Protein AF-A0A1M7APP1-F1 (afdb_monomer)

Radius of gyration: 21.7 Å; Cα contacts (8 Å, |Δi|>4): 180; chains: 1; bounding box: 58×44×60 Å

Secondary structure (DSSP, 8-state):
--HHHHHHHHHHHHHHHH----------HHHHHHHHTHHHH--HHHHHHHHEEEETTEEEETTS-BHHHHHTTGGG---HHHHHHHHHHHHHHHHTTTGGG-TT-TTTTT-S-HHHHHHHHEEEETTEEEETTT--BHHHHSTTGGG--HHHHHHHHHHHHHTTSPP-

Mean predicted aligned error: 8.49 Å

Organism: NCBI:txid1054996

Foldseek 3Di:
DCPVVVVVVVVVVVVVVVPPPPPPPQDQLQVVCVVPPCVPQNGLLVSLVVFWADPPQFIAGPVRHGQLVVQCPPPPHDDNSSSLQNRLVSSLSRLLVCLCCDPVVLNVVPDDDLLCCLVPQWDQDPNFIAGPPPRHGQLVVQPCRSPDHNVNSVSSRVSSVCSHDRRD

Solvent-accessible surface area (backbone atoms only — not comparable to full-atom values): 9793 Å² total; per-residue (Å²): 140,70,66,68,62,56,52,52,53,52,53,54,54,54,56,64,67,69,63,67,70,79,72,75,75,78,67,57,38,66,59,54,39,55,75,76,40,23,94,83,55,51,56,68,61,64,37,34,68,74,48,39,47,70,60,95,81,44,43,20,38,82,82,78,41,50,42,60,70,49,40,55,57,54,95,81,35,52,58,68,71,56,36,52,26,41,46,34,46,44,36,50,43,52,74,46,69,42,65,60,73,32,100,77,34,66,47,51,75,83,39,72,56,67,64,59,46,30,64,75,44,35,40,78,54,97,92,36,57,23,30,60,87,75,67,42,54,44,80,77,54,34,50,56,46,86,72,28,47,68,70,52,25,52,46,50,49,52,53,42,48,56,67,76,44,74,69,112

Sequence (168 aa):
MPSLLIHAARVLLLVLLCSQGSEAQDLDPHQVFEAECLSCHGHAGAFARAKLHLDSDTPMTSGDRPVAAFLRYHRGGQPEPAIQSLVAMFRQQLLSGGLYSGLDQRCLFCHDRAYDFARQRLVLRDGKLVGRYSGHDIAAFLPGHARLTPSEAARMYATFESFLLPPR

pLDDT: mean 87.06, std 14.9, range [46.62, 98.56]

Structure (mmCIF, N/CA/C/O backbone):
data_AF-A0A1M7APP1-F1
#
_entry.id   AF-A0A1M7APP1-F1
#
loop_
_atom_site.group_PDB
_atom_site.id
_atom_site.type_symbol
_atom_site.label_atom_id
_atom_site.label_alt_id
_atom_site.label_comp_id
_atom_site.label_asym_id
_atom_site.label_entity_id
_atom_site.label_seq_id
_atom_site.pdbx_PDB_ins_code
_atom_site.Cartn_x
_atom_site.Cartn_y
_atom_site.Cartn_z
_atom_site.occupancy
_atom_site.B_iso_or_equiv
_atom_site.auth_seq_id
_atom_site.auth_comp_id
_atom_site.auth_asym_id
_atom_site.auth_atom_id
_atom_site.pdbx_PDB_model_num
ATOM 1 N N . MET A 1 1 ? -43.437 -30.401 -40.245 1.00 51.69 1 MET A N 1
ATOM 2 C CA . MET A 1 1 ? -42.335 -29.416 -40.178 1.00 51.69 1 MET A CA 1
ATOM 3 C C . MET A 1 1 ? -41.968 -29.060 -38.717 1.00 51.69 1 MET A C 1
ATOM 5 O O . MET A 1 1 ? -42.123 -27.906 -38.348 1.00 51.69 1 MET A O 1
ATOM 9 N N . PRO A 1 2 ? -41.477 -29.990 -37.861 1.00 53.91 2 PRO A N 1
ATOM 10 C CA . PRO A 1 2 ? -41.059 -29.667 -36.483 1.00 53.91 2 PRO A CA 1
ATOM 11 C C . PRO A 1 2 ? -39.532 -29.515 -36.313 1.00 53.91 2 PRO A C 1
ATOM 13 O O . PRO A 1 2 ? -39.062 -29.072 -35.271 1.00 53.91 2 PRO A O 1
ATOM 16 N N . SER A 1 3 ? -38.744 -29.870 -37.335 1.00 55.94 3 SER A N 1
ATOM 17 C CA . SER A 1 3 ? -37.287 -30.023 -37.210 1.00 55.94 3 SER A CA 1
ATOM 18 C C . SER A 1 3 ? -36.536 -28.686 -37.126 1.00 55.94 3 SER A C 1
ATOM 20 O O . SER A 1 3 ? -35.551 -28.579 -36.406 1.00 55.94 3 SER A O 1
ATOM 22 N N . LEU A 1 4 ? -37.018 -27.633 -37.792 1.00 53.09 4 LEU A N 1
ATOM 23 C CA . LEU A 1 4 ? -36.350 -26.321 -37.820 1.00 53.09 4 LEU A CA 1
ATOM 24 C C . LEU A 1 4 ? -36.404 -25.580 -36.471 1.00 53.09 4 LEU A C 1
ATOM 26 O O . LEU A 1 4 ? -35.430 -24.936 -36.090 1.00 53.09 4 LEU A O 1
ATOM 30 N N . LEU A 1 5 ? -37.491 -25.735 -35.710 1.00 53.16 5 LEU A N 1
ATOM 31 C CA . LEU A 1 5 ? -37.657 -25.099 -34.395 1.00 53.16 5 LEU A CA 1
ATOM 32 C C . LEU A 1 5 ? -36.721 -25.703 -33.334 1.00 53.16 5 LEU A C 1
ATOM 34 O O . LEU A 1 5 ? -36.194 -24.985 -32.488 1.00 53.16 5 LEU A O 1
ATOM 38 N N . ILE A 1 6 ? -36.446 -27.008 -33.419 1.00 55.25 6 ILE A N 1
ATOM 39 C CA . ILE A 1 6 ? -35.555 -27.720 -32.487 1.00 55.25 6 ILE A CA 1
ATOM 40 C C . ILE A 1 6 ? -34.084 -27.341 -32.732 1.00 55.25 6 ILE A C 1
ATOM 42 O O . ILE A 1 6 ? -33.311 -27.215 -31.782 1.00 55.25 6 ILE A O 1
ATOM 46 N N . HIS A 1 7 ? -33.695 -27.109 -33.991 1.00 52.94 7 HIS A N 1
ATOM 47 C CA . HIS A 1 7 ? -32.342 -26.656 -34.331 1.00 52.94 7 HIS A CA 1
ATOM 48 C C . HIS A 1 7 ? -32.112 -25.200 -33.908 1.00 52.94 7 HIS A C 1
ATOM 50 O O . HIS A 1 7 ? -31.070 -24.902 -33.329 1.00 52.94 7 HIS A O 1
ATOM 56 N N . ALA A 1 8 ? -33.100 -24.318 -34.096 1.00 59.25 8 ALA A N 1
ATOM 57 C CA . ALA A 1 8 ? -33.023 -22.934 -33.626 1.00 59.25 8 ALA A CA 1
ATOM 58 C C . ALA A 1 8 ? -32.900 -22.847 -32.091 1.00 59.25 8 ALA A C 1
ATOM 60 O O . ALA A 1 8 ? -32.057 -22.112 -31.582 1.00 59.25 8 ALA A O 1
ATOM 61 N N . ALA A 1 9 ? -33.667 -23.658 -31.353 1.00 58.25 9 ALA A N 1
ATOM 62 C CA . ALA A 1 9 ? -33.593 -23.719 -29.892 1.00 58.25 9 ALA A CA 1
ATOM 63 C C . ALA A 1 9 ? -32.241 -24.256 -29.378 1.00 58.25 9 ALA A C 1
ATOM 65 O O . ALA A 1 9 ? -31.720 -23.763 -28.379 1.00 58.25 9 ALA A O 1
ATOM 66 N N . ARG A 1 10 ? -31.636 -25.231 -30.075 1.00 57.66 10 ARG A N 1
ATOM 67 C CA . ARG A 1 10 ? -30.307 -25.772 -29.732 1.00 57.66 10 ARG A CA 1
ATOM 68 C C . ARG A 1 10 ? -29.170 -24.786 -29.995 1.00 57.66 10 ARG A C 1
ATOM 70 O O . ARG A 1 10 ? -28.252 -24.710 -29.185 1.00 57.66 10 ARG A O 1
ATOM 77 N N . VAL A 1 11 ? -29.237 -24.023 -31.087 1.00 59.19 11 VAL A N 1
ATOM 78 C CA . VAL A 1 11 ? -28.247 -22.974 -31.387 1.00 59.19 11 VAL A CA 1
ATOM 79 C C . VAL A 1 11 ? -28.342 -21.838 -30.366 1.00 59.19 11 VAL A C 1
ATOM 81 O O . VAL A 1 11 ? -27.317 -21.391 -29.860 1.00 59.19 11 VAL A O 1
ATOM 84 N N . LEU A 1 12 ? -29.557 -21.430 -29.987 1.00 56.22 12 LEU A N 1
ATOM 85 C CA . LEU A 1 12 ? -29.765 -20.385 -28.981 1.00 56.22 12 LEU A CA 1
ATOM 86 C C . LEU A 1 12 ? -29.248 -20.804 -27.590 1.00 56.22 12 LEU A C 1
ATOM 88 O O . LEU A 1 12 ? -28.630 -19.998 -26.898 1.00 56.22 12 LEU A O 1
ATOM 92 N N . 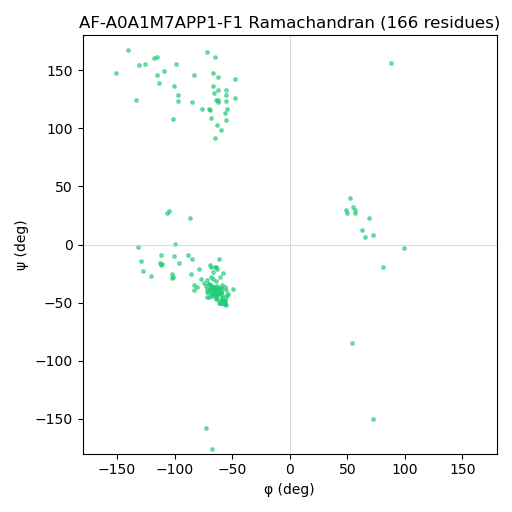LEU A 1 13 ? -29.429 -22.075 -27.210 1.00 55.09 13 LEU A N 1
ATOM 93 C CA . LEU A 1 13 ? -28.907 -22.623 -25.953 1.00 55.09 13 LEU A CA 1
ATOM 94 C C . LEU A 1 13 ? -27.368 -22.699 -25.937 1.00 55.09 13 LEU A C 1
ATOM 96 O O . LEU A 1 13 ? -26.765 -22.430 -24.902 1.00 55.09 13 LEU A O 1
ATOM 100 N N . LEU A 1 14 ? -26.723 -23.009 -27.070 1.00 56.47 14 LEU A N 1
ATOM 101 C CA . LEU A 1 14 ? -25.256 -23.015 -27.172 1.00 56.47 14 LEU A CA 1
ATOM 102 C C . LEU A 1 14 ? -24.648 -21.607 -27.079 1.00 56.47 14 LEU A C 1
ATOM 104 O O . LEU A 1 14 ? -23.601 -21.444 -26.461 1.00 56.47 14 LEU A O 1
ATOM 108 N N . VAL A 1 15 ? -25.305 -20.589 -27.643 1.00 59.72 15 VAL A N 1
ATOM 109 C CA . VAL A 1 15 ? -24.825 -19.196 -27.566 1.00 59.72 15 VAL A CA 1
ATOM 110 C C . VAL A 1 15 ? -24.921 -18.649 -26.135 1.00 59.72 15 VAL A C 1
ATOM 112 O O . VAL A 1 15 ? -24.005 -17.965 -25.689 1.00 59.72 15 VAL A O 1
ATOM 115 N N . LEU A 1 16 ? -25.965 -19.015 -25.381 1.00 57.25 16 LEU A N 1
ATOM 116 C CA . LEU A 1 16 ? -26.141 -18.616 -23.975 1.00 57.25 16 LEU A CA 1
ATOM 117 C C . LEU A 1 16 ? -25.112 -19.250 -23.018 1.00 57.25 16 LEU A C 1
ATOM 119 O O . LEU A 1 16 ? -24.773 -18.647 -22.001 1.00 57.25 16 LEU A O 1
ATOM 123 N N . LEU A 1 17 ? -24.582 -20.434 -23.343 1.00 56.62 17 LEU A N 1
ATOM 124 C CA . LEU A 1 17 ? -23.558 -21.122 -22.542 1.00 56.62 17 LEU A CA 1
ATOM 125 C C . LEU A 1 17 ? -22.139 -20.563 -22.758 1.00 56.62 17 LEU A C 1
ATOM 127 O O . LEU A 1 17 ? -21.282 -20.728 -21.892 1.00 56.62 17 LEU A O 1
ATOM 131 N N . CYS A 1 18 ? -21.881 -19.882 -23.880 1.00 53.38 18 CYS A N 1
ATOM 132 C CA . CYS A 1 18 ? -20.579 -19.269 -24.175 1.00 53.38 18 CYS A CA 1
ATOM 133 C C . CYS A 1 18 ? -20.431 -17.836 -23.639 1.00 53.38 18 CYS A C 1
ATOM 135 O O . CYS A 1 18 ? -19.329 -17.297 -23.645 1.00 53.38 18 CYS A O 1
ATOM 137 N N . SER A 1 19 ? -21.509 -17.226 -23.144 1.00 48.50 19 SER A N 1
ATOM 138 C CA . SER A 1 19 ? -21.511 -15.896 -22.516 1.00 48.50 19 SER A CA 1
ATOM 139 C C . SER A 1 19 ? -21.192 -15.916 -21.015 1.00 48.50 19 SER A C 1
ATOM 141 O O . SER A 1 19 ? -21.539 -14.978 -20.299 1.00 48.50 19 SER A O 1
ATOM 143 N N . GLN A 1 20 ? -20.512 -16.959 -20.528 1.00 52.59 20 GLN A N 1
ATOM 144 C CA . GLN A 1 20 ? -19.875 -16.937 -19.212 1.00 52.59 20 GLN A CA 1
ATOM 145 C C . GLN A 1 20 ? -18.774 -15.876 -19.276 1.00 52.59 20 GLN A C 1
ATOM 147 O O . GLN A 1 20 ? -17.669 -16.139 -19.750 1.00 52.59 20 GLN A O 1
ATOM 152 N N . GLY A 1 21 ? -19.129 -14.646 -18.896 1.00 49.81 21 GLY A N 1
ATOM 153 C CA . GLY A 1 21 ? -18.198 -13.539 -18.786 1.00 49.81 21 GLY A CA 1
ATOM 154 C C . GLY A 1 21 ? -16.975 -14.021 -18.026 1.00 49.81 21 GLY A C 1
ATOM 155 O O . GLY A 1 21 ? -17.096 -14.606 -16.951 1.00 49.81 21 GLY A O 1
ATOM 156 N N . SER A 1 22 ? -15.806 -13.827 -18.624 1.00 47.12 22 SER A N 1
ATOM 157 C CA . SER A 1 22 ? -14.556 -13.961 -17.902 1.00 47.12 22 SER A CA 1
ATOM 158 C C . SER A 1 22 ? -14.626 -12.938 -16.773 1.00 47.12 22 SER A C 1
ATOM 160 O O . SER A 1 22 ? -14.410 -11.751 -17.017 1.00 47.12 22 SER A O 1
ATOM 162 N N . GLU A 1 23 ? -14.985 -13.357 -15.557 1.00 46.62 23 GLU A N 1
ATOM 163 C CA . GLU A 1 23 ? -14.624 -12.570 -14.388 1.00 46.62 23 GLU A CA 1
ATOM 164 C C . GLU A 1 23 ? -13.111 -12.436 -14.475 1.00 46.62 23 GLU A C 1
ATOM 166 O O . GLU A 1 23 ? -12.382 -13.432 -14.460 1.00 46.62 23 GLU A O 1
ATOM 171 N N . ALA A 1 24 ? -12.641 -11.211 -14.705 1.00 52.66 24 ALA A N 1
ATOM 172 C CA . ALA A 1 24 ? -11.242 -10.902 -14.526 1.00 52.66 24 ALA A CA 1
ATOM 173 C C . ALA A 1 24 ? -10.929 -11.321 -13.090 1.00 52.66 24 ALA A C 1
ATOM 175 O O . ALA A 1 24 ? -11.429 -10.703 -12.152 1.00 52.66 24 ALA A O 1
ATOM 176 N N . GLN A 1 25 ? -10.202 -12.429 -12.924 1.00 56.44 25 GLN A N 1
ATOM 177 C CA . GLN A 1 25 ? -9.702 -12.808 -11.615 1.00 56.44 25 GLN A CA 1
ATOM 178 C C . GLN A 1 25 ? -8.927 -11.608 -11.099 1.00 56.44 25 GLN A C 1
ATOM 180 O O . GLN A 1 25 ? -7.961 -11.169 -11.724 1.00 56.44 25 GLN A O 1
ATOM 185 N N . ASP A 1 26 ? -9.419 -11.053 -10.002 1.00 72.44 26 ASP A N 1
ATOM 186 C CA . ASP A 1 26 ? -8.810 -9.916 -9.352 1.00 72.44 26 ASP A CA 1
ATOM 187 C C . ASP A 1 26 ? -7.422 -10.342 -8.858 1.00 72.44 26 ASP A C 1
ATOM 189 O O . ASP A 1 26 ? -7.282 -11.135 -7.922 1.00 72.44 26 ASP A O 1
ATOM 193 N N . LEU A 1 27 ? -6.391 -9.930 -9.597 1.00 85.75 27 LEU A N 1
ATOM 194 C CA . LEU A 1 27 ? -5.012 -10.320 -9.338 1.00 85.75 27 LEU A CA 1
ATOM 195 C C . LEU A 1 27 ? -4.549 -9.645 -8.052 1.00 85.75 27 LEU A C 1
ATOM 197 O O . LEU A 1 27 ? -4.423 -8.421 -8.021 1.00 85.75 27 LEU A O 1
ATOM 201 N N . ASP A 1 28 ? -4.222 -10.434 -7.025 1.00 89.69 28 ASP A N 1
ATOM 202 C CA . ASP A 1 28 ? -3.610 -9.911 -5.805 1.00 89.69 28 ASP A CA 1
ATOM 203 C C . ASP A 1 28 ? -2.181 -9.420 -6.118 1.00 89.69 28 ASP A C 1
ATOM 205 O O . ASP A 1 28 ? -1.276 -10.236 -6.343 1.00 89.69 28 ASP A O 1
ATOM 209 N N . PRO A 1 29 ? -1.928 -8.098 -6.120 1.00 92.50 29 PRO A N 1
ATOM 210 C CA . PRO A 1 29 ? -0.633 -7.560 -6.515 1.00 92.50 29 PRO A CA 1
ATOM 211 C C . PRO A 1 29 ? 0.487 -7.929 -5.540 1.00 92.50 29 PRO A C 1
ATOM 213 O O . PRO A 1 29 ? 1.649 -7.951 -5.946 1.00 92.50 29 PRO A O 1
ATOM 216 N N . HIS A 1 30 ? 0.172 -8.242 -4.276 1.00 92.69 30 HIS A N 1
ATOM 217 C CA . HIS A 1 30 ? 1.185 -8.700 -3.328 1.00 92.69 30 HIS A CA 1
ATOM 218 C C . HIS A 1 30 ? 1.636 -10.111 -3.683 1.00 92.69 30 HIS A C 1
ATOM 220 O O . HIS A 1 30 ? 2.835 -10.363 -3.682 1.00 92.69 30 HIS A O 1
ATOM 226 N N . GLN A 1 31 ? 0.712 -10.997 -4.068 1.00 92.19 31 GLN A N 1
ATOM 227 C CA . GLN A 1 31 ? 1.071 -12.343 -4.524 1.00 92.19 31 GLN A CA 1
ATOM 228 C C . GLN A 1 31 ? 1.880 -12.297 -5.820 1.00 92.19 31 GLN A C 1
ATOM 230 O O . GLN A 1 31 ? 2.906 -12.966 -5.917 1.00 92.19 31 GLN A O 1
ATOM 235 N N . VAL A 1 32 ? 1.475 -11.459 -6.782 1.00 94.31 32 VAL A N 1
ATOM 236 C CA . VAL A 1 32 ? 2.239 -11.247 -8.024 1.00 94.31 32 VAL A CA 1
ATOM 237 C C . VAL A 1 32 ? 3.655 -10.762 -7.706 1.00 94.31 32 VAL A C 1
ATOM 239 O O . VAL A 1 32 ? 4.633 -11.302 -8.215 1.00 94.31 32 VAL A O 1
ATOM 242 N N . PHE A 1 33 ? 3.793 -9.763 -6.833 1.00 95.75 33 PHE A N 1
ATOM 243 C CA . PHE A 1 33 ? 5.103 -9.241 -6.461 1.00 95.75 33 PHE A CA 1
ATOM 244 C C . PHE A 1 33 ? 5.948 -10.271 -5.692 1.00 95.75 33 PHE A C 1
ATOM 246 O O . PHE A 1 33 ? 7.152 -10.374 -5.925 1.00 95.75 33 PHE A O 1
ATOM 253 N N . GLU A 1 34 ? 5.349 -11.035 -4.777 1.00 94.81 34 GLU A N 1
ATOM 254 C CA . GLU A 1 34 ? 6.054 -12.074 -4.021 1.00 94.81 34 GLU A CA 1
ATOM 255 C C . GLU A 1 34 ? 6.547 -13.214 -4.921 1.00 94.81 34 GLU A C 1
ATOM 257 O O . GLU A 1 34 ? 7.668 -13.683 -4.731 1.00 94.81 34 GLU A O 1
ATOM 262 N N . ALA A 1 35 ? 5.769 -13.605 -5.932 1.00 95.06 35 ALA A N 1
ATOM 263 C CA . ALA A 1 35 ? 6.161 -14.636 -6.887 1.00 95.06 35 ALA A CA 1
ATOM 264 C C . ALA A 1 35 ? 7.266 -14.162 -7.849 1.00 95.06 35 ALA A C 1
ATOM 266 O O . ALA A 1 35 ? 8.248 -14.870 -8.063 1.00 95.06 35 ALA A O 1
ATOM 267 N N . GLU A 1 36 ? 7.129 -12.953 -8.399 1.00 95.44 36 GLU A N 1
ATOM 268 C CA . GLU A 1 36 ? 7.932 -12.519 -9.552 1.00 95.44 36 GLU A CA 1
ATOM 269 C C . GLU A 1 36 ? 9.090 -11.573 -9.193 1.00 95.44 36 GLU A C 1
ATOM 271 O O . GLU A 1 36 ? 10.082 -11.489 -9.918 1.00 95.44 36 GLU A O 1
ATOM 276 N N . CYS A 1 37 ? 8.988 -10.833 -8.083 1.00 96.62 37 CYS A N 1
ATOM 277 C CA . CYS A 1 37 ? 9.877 -9.701 -7.789 1.00 96.62 37 CYS A CA 1
ATOM 278 C C . CYS A 1 37 ? 10.678 -9.862 -6.486 1.00 96.62 37 CYS A C 1
ATOM 280 O O . CYS A 1 37 ? 11.765 -9.288 -6.355 1.00 96.62 37 CYS A O 1
ATOM 282 N N . LEU A 1 38 ? 10.164 -10.617 -5.510 1.00 96.12 38 LEU A N 1
ATOM 283 C CA . LEU A 1 38 ? 10.686 -10.616 -4.137 1.00 96.12 38 LEU A CA 1
ATOM 284 C C . LEU A 1 38 ? 12.132 -11.101 -4.015 1.00 96.12 38 LEU A C 1
ATOM 286 O O . LEU A 1 38 ? 12.901 -10.521 -3.248 1.00 96.12 38 LEU A O 1
ATOM 290 N N . SER A 1 39 ? 12.532 -12.106 -4.793 1.00 96.69 39 SER A N 1
ATOM 291 C CA . SER A 1 39 ? 13.887 -12.673 -4.727 1.00 96.69 39 SER A CA 1
ATOM 292 C C . SER A 1 39 ? 14.990 -11.656 -5.051 1.00 96.69 39 SER A C 1
ATOM 294 O O . SER A 1 39 ? 16.100 -11.773 -4.535 1.00 96.69 39 SER A O 1
ATOM 296 N N . CYS A 1 40 ? 14.690 -10.637 -5.863 1.00 97.06 40 CYS A N 1
ATOM 297 C CA . CYS A 1 40 ? 15.635 -9.578 -6.219 1.00 97.06 40 CYS A CA 1
ATOM 298 C C . CYS A 1 40 ? 15.398 -8.267 -5.456 1.00 97.06 40 CYS A C 1
ATOM 300 O O . CYS A 1 40 ? 16.344 -7.505 -5.253 1.00 97.06 40 CYS A O 1
ATOM 302 N N . HIS A 1 41 ? 14.157 -7.975 -5.055 1.00 95.88 41 HIS A N 1
ATOM 303 C CA . HIS A 1 41 ? 13.771 -6.657 -4.537 1.00 95.88 41 HIS A CA 1
ATOM 304 C C . HIS A 1 41 ? 13.410 -6.626 -3.045 1.00 95.88 41 HIS A C 1
ATOM 306 O O . HIS A 1 41 ? 13.259 -5.537 -2.488 1.00 95.88 41 HIS A O 1
ATOM 312 N N . GLY A 1 42 ? 13.285 -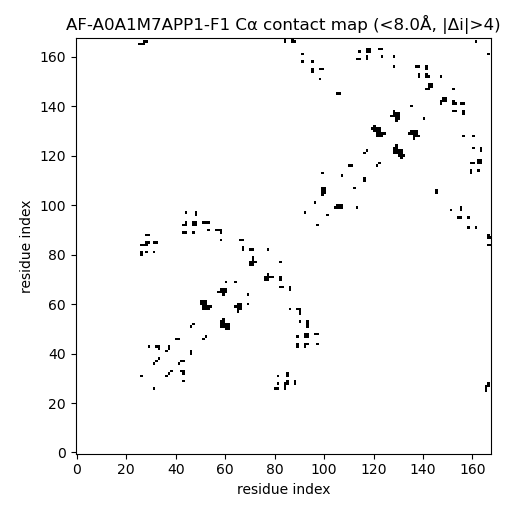7.777 -2.379 1.00 95.00 42 GLY A N 1
ATOM 313 C CA . GLY A 1 42 ? 12.730 -7.853 -1.026 1.00 95.00 42 GLY A CA 1
ATOM 314 C C . GLY A 1 42 ? 11.218 -7.627 -1.034 1.00 95.00 42 GLY A C 1
ATOM 315 O O . GLY A 1 42 ? 10.561 -7.967 -2.006 1.00 95.00 42 GLY A O 1
ATOM 316 N N . HIS A 1 43 ? 10.634 -7.070 0.031 1.00 91.94 43 HIS A N 1
ATOM 317 C CA . HIS A 1 43 ? 9.183 -6.835 0.101 1.00 91.94 43 HIS A CA 1
ATOM 318 C C . HIS A 1 43 ? 8.740 -5.532 -0.584 1.00 91.94 43 HIS A C 1
ATOM 320 O O . HIS A 1 43 ? 9.410 -4.501 -0.482 1.00 91.94 43 HIS A O 1
ATOM 326 N N . ALA A 1 44 ? 7.545 -5.557 -1.187 1.00 92.56 44 ALA A N 1
ATOM 327 C CA . ALA A 1 44 ? 7.020 -4.487 -2.040 1.00 92.56 44 ALA A CA 1
ATOM 328 C C . ALA A 1 44 ? 6.990 -3.107 -1.365 1.00 92.56 44 ALA A C 1
ATOM 330 O O . ALA A 1 44 ? 7.426 -2.126 -1.958 1.00 92.56 44 ALA A O 1
ATOM 331 N N . GLY A 1 45 ? 6.527 -3.020 -0.113 1.00 91.00 45 GLY A N 1
ATOM 332 C CA . GLY A 1 45 ? 6.439 -1.741 0.599 1.00 91.00 45 GLY A CA 1
ATOM 333 C C . GLY A 1 45 ? 7.800 -1.111 0.900 1.00 91.00 45 GLY A C 1
ATOM 334 O O . GLY A 1 45 ? 7.977 0.095 0.728 1.00 91.00 45 GLY A O 1
ATOM 335 N N . ALA A 1 46 ? 8.782 -1.919 1.312 1.00 90.06 46 ALA A N 1
ATOM 336 C CA . ALA A 1 46 ? 10.145 -1.441 1.547 1.00 90.06 46 ALA A CA 1
ATOM 337 C C . ALA A 1 46 ? 10.818 -1.027 0.230 1.00 90.06 46 ALA A C 1
ATOM 339 O O . ALA A 1 46 ? 11.408 0.049 0.153 1.00 90.06 46 ALA A O 1
ATOM 340 N N . PHE A 1 47 ? 10.661 -1.845 -0.815 1.00 94.75 47 PHE A N 1
ATOM 341 C CA . PHE A 1 47 ? 11.137 -1.537 -2.159 1.00 94.75 47 PHE A CA 1
ATOM 342 C C . PHE A 1 47 ? 10.553 -0.220 -2.687 1.00 94.75 47 PHE A C 1
ATOM 344 O O . PHE A 1 47 ? 11.311 0.657 -3.098 1.00 94.75 47 PHE A O 1
ATOM 351 N N . ALA A 1 48 ? 9.227 -0.053 -2.627 1.00 94.81 48 ALA A N 1
ATOM 352 C CA . ALA A 1 48 ? 8.536 1.118 -3.153 1.00 94.81 48 ALA A CA 1
ATOM 353 C C . ALA A 1 48 ? 9.078 2.410 -2.537 1.00 94.81 48 ALA A C 1
ATOM 355 O O . ALA A 1 48 ? 9.485 3.309 -3.261 1.00 94.81 48 ALA A O 1
ATOM 356 N N . ARG A 1 49 ? 9.188 2.471 -1.206 1.00 91.25 49 ARG A N 1
ATOM 357 C CA . ARG A 1 49 ? 9.703 3.663 -0.512 1.00 91.25 49 ARG A CA 1
ATOM 358 C C . ARG A 1 49 ? 11.176 3.946 -0.792 1.00 91.25 49 ARG A C 1
ATOM 360 O O . ARG A 1 49 ? 11.597 5.093 -0.720 1.00 91.25 49 ARG A O 1
ATOM 367 N N . ALA A 1 50 ? 11.966 2.910 -1.062 1.00 93.00 50 ALA A N 1
ATOM 368 C CA . ALA A 1 50 ? 13.398 3.056 -1.291 1.00 93.00 50 ALA A CA 1
ATOM 369 C C . ALA A 1 50 ? 13.751 3.389 -2.748 1.00 93.00 50 ALA A C 1
ATOM 371 O O . ALA A 1 50 ? 14.840 3.905 -2.998 1.00 93.00 50 ALA A O 1
ATOM 372 N N . LYS A 1 51 ? 12.899 3.017 -3.713 1.00 96.50 51 LYS A N 1
ATOM 373 C CA . LYS A 1 51 ? 13.242 3.017 -5.147 1.00 96.50 51 LYS A CA 1
ATOM 374 C C . LYS A 1 51 ? 12.245 3.741 -6.039 1.00 96.50 51 LYS A C 1
ATOM 376 O O . LYS A 1 51 ? 12.574 4.018 -7.194 1.00 96.50 51 LYS A O 1
ATOM 381 N N . LEU A 1 52 ? 11.054 4.044 -5.543 1.00 97.50 52 LEU A N 1
ATOM 382 C CA . LEU A 1 52 ? 10.010 4.712 -6.303 1.00 97.50 52 LEU A CA 1
ATOM 383 C C . LEU A 1 52 ? 9.671 6.058 -5.665 1.00 97.50 52 LEU A C 1
ATOM 385 O O . LEU A 1 52 ? 9.942 6.299 -4.490 1.00 97.50 52 LEU A O 1
ATOM 389 N N . HIS A 1 53 ? 9.052 6.926 -6.450 1.00 97.25 53 HIS A N 1
ATOM 390 C CA . HIS A 1 53 ? 8.438 8.159 -5.974 1.00 97.25 53 HIS A CA 1
ATOM 391 C C . HIS A 1 53 ? 7.122 8.400 -6.720 1.00 97.25 53 HIS A C 1
ATOM 393 O O . HIS A 1 53 ? 6.834 7.720 -7.704 1.00 97.25 53 HIS A O 1
ATOM 399 N N . LEU A 1 54 ? 6.303 9.331 -6.233 1.00 97.25 54 LEU A N 1
ATOM 400 C CA . LEU A 1 54 ? 5.117 9.790 -6.954 1.00 97.25 54 LEU A CA 1
ATOM 401 C C . LEU A 1 54 ? 5.460 11.072 -7.709 1.00 97.25 54 LEU A C 1
ATOM 403 O O . LEU A 1 54 ? 5.956 12.018 -7.100 1.00 97.25 54 LEU A O 1
ATOM 407 N N . ASP A 1 55 ? 5.152 11.104 -9.003 1.00 97.25 55 ASP A N 1
ATOM 408 C CA . ASP A 1 55 ? 4.950 12.353 -9.735 1.00 97.25 55 ASP A CA 1
ATOM 409 C C . ASP A 1 55 ? 3.446 12.573 -9.883 1.00 97.25 55 ASP A C 1
ATOM 411 O O . ASP A 1 55 ? 2.758 11.845 -10.610 1.00 97.25 55 ASP A O 1
ATOM 415 N N . SER A 1 56 ? 2.942 13.549 -9.126 1.00 92.12 56 SER A N 1
ATOM 416 C CA . SER A 1 56 ? 1.522 13.772 -8.866 1.00 92.12 56 SER A CA 1
ATOM 417 C C . SER A 1 56 ? 0.849 12.514 -8.308 1.00 92.12 56 SER A C 1
ATOM 419 O O . SER A 1 56 ? 0.761 12.331 -7.098 1.00 92.12 56 SER A O 1
ATOM 421 N N . ASP A 1 57 ? 0.427 11.622 -9.194 1.00 92.88 57 ASP A N 1
ATOM 422 C CA . ASP A 1 57 ? -0.313 10.407 -8.881 1.00 92.88 57 ASP A CA 1
ATOM 423 C C . ASP A 1 57 ? 0.260 9.153 -9.558 1.00 92.88 57 ASP A C 1
ATOM 425 O O . ASP A 1 57 ? -0.219 8.035 -9.360 1.00 92.88 57 ASP A O 1
ATOM 429 N N . THR A 1 58 ? 1.306 9.335 -10.364 1.00 97.12 58 THR A N 1
ATOM 430 C CA . THR A 1 58 ? 1.946 8.268 -11.127 1.00 97.12 58 THR A CA 1
ATOM 431 C C . THR A 1 58 ? 3.167 7.765 -10.365 1.00 97.12 58 THR A C 1
ATOM 433 O O . THR A 1 58 ? 4.071 8.553 -10.083 1.00 97.12 58 THR A O 1
ATOM 436 N N . PRO A 1 59 ? 3.256 6.461 -10.049 1.00 98.06 59 PRO A N 1
ATOM 437 C CA . PRO A 1 59 ? 4.490 5.873 -9.552 1.00 98.06 59 PRO A CA 1
ATOM 438 C C . PRO A 1 59 ? 5.593 5.929 -10.610 1.00 98.06 59 PRO A C 1
ATOM 440 O O . PRO A 1 59 ? 5.458 5.400 -11.719 1.00 98.06 59 PRO A O 1
ATOM 443 N N . MET A 1 60 ? 6.713 6.524 -10.226 1.00 98.56 60 MET A N 1
ATOM 444 C CA . MET A 1 60 ? 7.905 6.716 -11.037 1.00 98.56 60 MET A CA 1
ATOM 445 C C . MET A 1 60 ? 9.070 5.923 -10.446 1.00 98.56 60 MET A C 1
ATOM 447 O O . MET A 1 60 ? 9.199 5.760 -9.232 1.00 98.56 60 MET A O 1
ATOM 451 N N . THR A 1 61 ? 9.934 5.413 -11.316 1.00 97.62 61 THR A N 1
ATOM 452 C CA . THR A 1 61 ? 11.229 4.835 -10.921 1.00 97.62 61 THR A CA 1
ATOM 453 C C . THR A 1 61 ? 12.205 5.934 -10.486 1.00 97.62 61 THR A C 1
ATOM 455 O O . THR A 1 61 ? 12.002 7.096 -10.817 1.00 97.62 61 THR A O 1
ATOM 458 N N . SER A 1 62 ? 13.315 5.594 -9.817 1.00 93.94 62 SER A N 1
ATOM 459 C CA . SER A 1 62 ? 14.358 6.584 -9.459 1.00 93.94 62 SER A CA 1
ATOM 460 C C . SER A 1 62 ? 15.029 7.282 -10.655 1.00 93.94 62 SER A C 1
ATOM 462 O O . SER A 1 62 ? 15.781 8.223 -10.449 1.00 93.94 62 SER A O 1
ATOM 464 N N . GLY A 1 63 ? 14.824 6.788 -11.880 1.00 94.56 63 GLY A N 1
ATOM 465 C CA . GLY A 1 63 ? 15.314 7.407 -13.116 1.00 94.56 63 GLY A CA 1
ATOM 466 C C . GLY A 1 63 ? 14.206 8.101 -13.910 1.00 94.56 63 GLY A C 1
ATOM 467 O O . GLY A 1 63 ? 14.255 8.074 -15.135 1.00 94.56 63 GLY A O 1
ATOM 468 N N . ASP A 1 64 ? 13.166 8.592 -13.231 1.00 96.56 64 ASP A N 1
ATOM 469 C CA . ASP A 1 64 ? 12.072 9.409 -13.784 1.00 96.56 64 ASP A CA 1
ATOM 470 C C . ASP A 1 64 ? 11.295 8.779 -14.950 1.00 96.56 64 ASP A C 1
ATOM 472 O O . ASP A 1 64 ? 10.688 9.451 -15.782 1.00 96.56 64 ASP A O 1
ATOM 476 N N . ARG A 1 65 ? 11.259 7.445 -14.996 1.00 97.75 65 ARG A N 1
ATOM 477 C CA . ARG A 1 65 ? 10.394 6.689 -15.911 1.00 97.75 65 ARG A CA 1
ATOM 478 C C . ARG A 1 65 ? 9.146 6.183 -15.183 1.00 97.75 65 ARG A C 1
ATOM 480 O O . ARG A 1 65 ? 9.316 5.600 -14.106 1.00 97.75 65 ARG A O 1
ATOM 487 N N . PRO A 1 66 ? 7.939 6.277 -15.781 1.00 98.38 66 PRO A N 1
ATOM 488 C CA . PRO A 1 66 ? 6.737 5.657 -15.228 1.00 98.38 66 PRO A CA 1
ATOM 489 C C . PRO A 1 66 ? 6.923 4.157 -15.002 1.00 98.38 66 PRO A C 1
ATOM 491 O O . PRO A 1 66 ? 7.385 3.437 -15.895 1.00 98.38 66 PRO A O 1
ATOM 494 N N . VAL A 1 67 ? 6.531 3.667 -13.825 1.00 98.25 67 VAL A N 1
ATOM 495 C CA . VAL A 1 67 ? 6.684 2.249 -13.457 1.00 98.25 67 VAL A CA 1
ATOM 496 C C . VAL A 1 67 ? 5.932 1.338 -14.428 1.00 98.25 67 VAL A C 1
ATOM 498 O O . VAL A 1 67 ? 6.468 0.308 -14.828 1.00 98.25 67 VAL A O 1
ATOM 501 N N . ALA A 1 68 ? 4.750 1.749 -14.899 1.00 98.12 68 ALA A N 1
ATOM 502 C CA . ALA A 1 68 ? 3.996 0.996 -15.901 1.00 98.12 68 ALA A CA 1
ATOM 503 C C . ALA A 1 68 ? 4.819 0.741 -17.177 1.00 98.12 68 ALA A C 1
ATOM 505 O O . ALA A 1 68 ? 4.924 -0.387 -17.650 1.00 98.12 68 ALA A O 1
ATOM 506 N N . ALA A 1 69 ? 5.474 1.782 -17.703 1.00 97.88 69 ALA A N 1
ATOM 507 C CA . ALA A 1 69 ? 6.317 1.669 -18.890 1.00 97.88 69 ALA A CA 1
ATOM 508 C C . ALA A 1 69 ? 7.583 0.836 -18.626 1.00 97.88 69 ALA A C 1
ATOM 510 O O . ALA A 1 69 ? 8.038 0.115 -19.511 1.00 97.88 69 ALA A O 1
ATOM 511 N N . PHE A 1 70 ? 8.146 0.916 -17.417 1.00 97.75 70 PHE A N 1
ATOM 512 C CA . PHE A 1 70 ? 9.288 0.101 -16.999 1.00 97.75 70 PHE A CA 1
ATOM 513 C C . PHE A 1 70 ? 8.953 -1.400 -16.987 1.00 97.75 70 PHE A C 1
ATOM 515 O O . PHE A 1 70 ? 9.708 -2.210 -17.533 1.00 97.75 70 PHE A O 1
ATOM 522 N N . LEU A 1 71 ? 7.811 -1.771 -16.397 1.00 97.81 71 LEU A N 1
ATOM 523 C CA . LEU A 1 71 ? 7.405 -3.166 -16.209 1.00 97.81 71 LEU A CA 1
ATOM 524 C C . LEU A 1 71 ? 7.072 -3.893 -17.515 1.00 97.81 71 LEU A C 1
ATOM 526 O O . LEU A 1 71 ? 7.142 -5.114 -17.543 1.00 97.81 71 LEU A O 1
ATOM 530 N N . ARG A 1 72 ? 6.791 -3.180 -18.613 1.00 97.81 72 ARG A N 1
ATOM 531 C CA . ARG A 1 72 ? 6.582 -3.799 -19.938 1.00 97.81 72 ARG A CA 1
ATOM 532 C C . ARG A 1 72 ? 7.829 -4.480 -20.505 1.00 97.81 72 ARG A C 1
ATOM 534 O O . ARG A 1 72 ? 7.705 -5.319 -21.386 1.00 97.81 72 ARG A O 1
ATOM 541 N N . TYR A 1 73 ? 9.019 -4.133 -20.011 1.00 96.12 73 TYR A N 1
ATOM 542 C CA . TYR A 1 73 ? 10.287 -4.631 -20.560 1.00 96.12 73 TYR A CA 1
ATOM 543 C C . TYR A 1 73 ? 11.211 -5.249 -19.510 1.00 96.12 73 TYR A C 1
ATOM 545 O O . TYR A 1 73 ? 12.097 -6.037 -19.848 1.00 96.12 73 TYR A O 1
ATOM 553 N N . HIS A 1 74 ? 11.052 -4.892 -18.234 1.00 94.69 74 HIS A N 1
ATOM 554 C CA . HIS A 1 74 ? 11.922 -5.404 -17.184 1.00 94.69 74 HIS A CA 1
ATOM 555 C C . HIS A 1 74 ? 11.799 -6.929 -17.061 1.00 94.69 74 HIS A C 1
ATOM 557 O O . HIS A 1 74 ? 10.704 -7.447 -16.877 1.00 94.69 74 HIS A O 1
ATOM 563 N N . ARG A 1 75 ? 12.933 -7.638 -17.171 1.00 92.69 75 ARG A N 1
ATOM 564 C CA . ARG A 1 75 ? 13.031 -9.106 -17.023 1.00 92.69 75 ARG A CA 1
ATOM 565 C C . ARG A 1 75 ? 12.099 -9.914 -17.942 1.00 92.69 75 ARG A C 1
ATOM 567 O O . ARG A 1 75 ? 11.694 -11.009 -17.582 1.00 92.69 75 ARG A O 1
ATO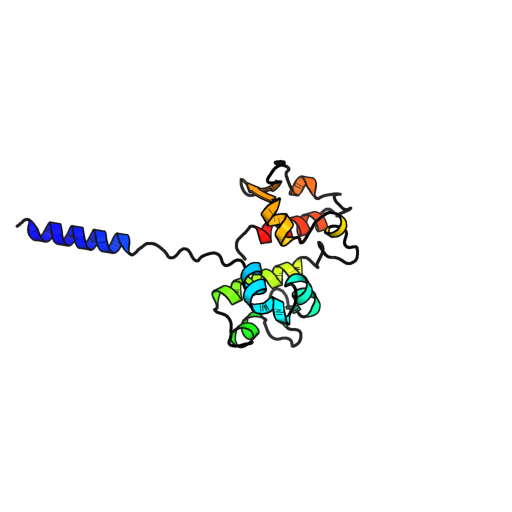M 574 N N . GLY A 1 76 ? 11.822 -9.410 -19.144 1.00 92.56 76 GLY A N 1
ATOM 575 C CA . GLY A 1 76 ? 10.927 -10.074 -20.104 1.00 92.56 76 GLY A CA 1
ATOM 576 C C . GLY A 1 76 ? 9.506 -9.511 -20.116 1.00 92.56 76 GLY A C 1
ATOM 577 O O . GLY A 1 76 ? 8.725 -9.886 -20.984 1.00 92.56 76 GLY A O 1
ATOM 578 N N . GLY A 1 77 ? 9.213 -8.552 -19.234 1.00 95.31 77 GLY A N 1
ATOM 579 C CA . GLY A 1 77 ? 7.946 -7.838 -19.201 1.00 95.31 77 GLY A CA 1
ATOM 580 C C . GLY A 1 77 ? 6.883 -8.530 -18.352 1.00 95.31 77 GLY A C 1
ATOM 581 O O . GLY A 1 77 ? 6.931 -9.734 -18.122 1.00 95.31 77 GLY A O 1
ATOM 582 N N . GLN A 1 78 ? 5.918 -7.741 -17.887 1.00 95.44 78 GLN A N 1
ATOM 583 C CA . GLN A 1 78 ? 4.725 -8.215 -17.189 1.00 95.44 78 GLN A CA 1
ATOM 584 C C . GLN A 1 78 ? 3.478 -8.041 -18.071 1.00 95.44 78 GLN A C 1
ATOM 586 O O . GLN A 1 78 ? 3.423 -7.097 -18.867 1.00 95.44 78 GLN A O 1
ATOM 591 N N . PRO A 1 79 ? 2.459 -8.909 -17.950 1.00 95.25 79 PRO A N 1
ATOM 592 C CA . PRO A 1 79 ? 1.200 -8.725 -18.660 1.00 95.25 79 PRO A CA 1
ATOM 593 C C . PRO A 1 79 ? 0.466 -7.482 -18.136 1.00 95.25 79 PRO A C 1
ATOM 595 O O . PRO A 1 79 ? 0.539 -7.161 -16.950 1.00 95.25 79 PRO A O 1
ATOM 598 N N . GLU A 1 80 ? -0.272 -6.787 -19.007 1.00 94.44 80 GLU A N 1
ATOM 599 C CA . GLU A 1 80 ? -0.882 -5.489 -18.671 1.00 94.44 80 GLU A CA 1
ATOM 600 C C . GLU A 1 80 ? -1.780 -5.520 -17.411 1.00 94.44 80 GLU A C 1
ATOM 602 O O . GLU A 1 80 ? -1.648 -4.605 -16.599 1.00 94.44 80 GLU A O 1
ATOM 607 N N . PRO A 1 81 ? -2.599 -6.563 -17.143 1.00 92.94 81 PRO A N 1
ATOM 608 C CA . PRO A 1 81 ? -3.345 -6.653 -15.883 1.00 92.94 81 PRO A CA 1
ATOM 609 C C . PRO A 1 81 ? -2.445 -6.678 -14.637 1.00 92.94 81 PRO A C 1
ATOM 611 O O . PRO A 1 81 ? -2.717 -5.985 -13.661 1.00 92.94 81 PRO A O 1
ATOM 614 N N . ALA A 1 82 ? -1.326 -7.410 -14.680 1.00 94.38 82 ALA A N 1
ATOM 615 C CA . ALA A 1 82 ? -0.364 -7.432 -13.579 1.00 94.38 82 ALA A CA 1
ATOM 616 C C . ALA A 1 82 ? 0.329 -6.073 -13.415 1.00 94.38 82 ALA A C 1
ATOM 618 O O . ALA A 1 82 ? 0.532 -5.620 -12.291 1.00 94.38 82 ALA A O 1
ATOM 619 N N . ILE A 1 83 ? 0.653 -5.394 -14.522 1.00 96.44 83 ILE A N 1
ATOM 620 C CA . ILE A 1 83 ? 1.214 -4.037 -14.489 1.00 96.44 83 ILE A CA 1
ATOM 621 C C . ILE A 1 83 ? 0.257 -3.081 -13.778 1.00 96.44 83 ILE A C 1
ATOM 623 O O . ILE A 1 83 ? 0.686 -2.354 -12.884 1.00 96.44 83 ILE A O 1
ATOM 627 N N . GLN A 1 84 ? -1.023 -3.093 -14.148 1.00 94.81 84 GLN A N 1
ATOM 628 C CA . GLN A 1 84 ? -2.041 -2.228 -13.551 1.00 94.81 84 GLN A CA 1
ATOM 629 C C . GLN A 1 84 ? -2.164 -2.479 -12.043 1.00 94.81 84 GLN A C 1
ATOM 631 O O . GLN A 1 84 ? -2.026 -1.537 -11.259 1.00 94.81 84 GLN A O 1
ATOM 636 N N . SER A 1 85 ? -2.300 -3.743 -11.624 1.00 93.69 85 SER A N 1
ATOM 637 C CA . SER A 1 85 ? -2.397 -4.102 -10.204 1.00 93.69 85 SER A CA 1
ATOM 638 C C . SER A 1 85 ? -1.138 -3.724 -9.412 1.00 93.69 85 SER A C 1
ATOM 640 O O . SER A 1 85 ? -1.236 -3.179 -8.310 1.00 93.69 85 SER A O 1
ATOM 642 N N . LEU A 1 86 ? 0.060 -3.958 -9.963 1.00 96.00 86 LEU A N 1
ATOM 643 C CA . LEU A 1 86 ? 1.325 -3.592 -9.315 1.00 96.00 86 LEU A CA 1
ATOM 644 C C . LEU A 1 86 ? 1.480 -2.073 -9.178 1.00 96.00 86 LEU A C 1
ATOM 646 O O . LEU A 1 86 ? 1.913 -1.594 -8.131 1.00 96.00 86 LEU A O 1
ATOM 650 N N . VAL A 1 87 ? 1.116 -1.306 -10.207 1.00 96.81 87 VAL A N 1
ATOM 651 C CA . VAL A 1 87 ? 1.173 0.164 -10.180 1.00 96.81 87 VAL A CA 1
ATOM 652 C C . VAL A 1 87 ? 0.210 0.726 -9.137 1.00 96.81 87 VAL A C 1
ATOM 654 O O . VAL A 1 87 ? 0.622 1.568 -8.336 1.00 96.81 87 VAL A O 1
ATOM 657 N N . ALA A 1 88 ? -1.026 0.226 -9.085 1.00 94.25 88 ALA A N 1
ATOM 658 C CA . ALA A 1 88 ? -1.995 0.610 -8.062 1.00 94.25 88 ALA A CA 1
ATOM 659 C C . ALA A 1 88 ? -1.474 0.298 -6.648 1.00 94.25 88 ALA A C 1
ATOM 661 O O . ALA A 1 88 ? -1.488 1.164 -5.769 1.00 94.25 88 ALA A O 1
ATOM 662 N N . MET A 1 89 ? -0.902 -0.893 -6.437 1.00 94.00 89 MET A N 1
ATOM 663 C CA . MET A 1 89 ? -0.271 -1.249 -5.164 1.00 94.00 89 MET A CA 1
ATOM 664 C C . MET A 1 89 ? 0.889 -0.308 -4.811 1.00 94.00 89 MET A C 1
ATOM 666 O O . MET A 1 89 ? 0.945 0.185 -3.685 1.00 94.00 89 MET A O 1
ATOM 670 N N . PHE A 1 90 ? 1.815 -0.029 -5.735 1.00 96.12 90 PHE A N 1
ATOM 671 C CA . PHE A 1 90 ? 2.945 0.866 -5.459 1.00 96.12 90 PHE A CA 1
ATOM 672 C C . PHE A 1 90 ? 2.492 2.280 -5.121 1.00 96.12 90 PHE A C 1
ATOM 674 O O . PHE A 1 90 ? 3.041 2.889 -4.203 1.00 96.12 90 PHE A O 1
ATOM 681 N N . ARG A 1 91 ? 1.459 2.781 -5.800 1.00 95.00 91 ARG A N 1
ATOM 682 C CA . ARG A 1 91 ? 0.835 4.057 -5.462 1.00 95.00 91 ARG A CA 1
ATOM 683 C C . ARG A 1 91 ? 0.335 4.057 -4.017 1.00 95.00 91 ARG A C 1
ATOM 685 O O . ARG A 1 91 ? 0.693 4.959 -3.266 1.00 95.00 91 ARG A O 1
ATOM 692 N N . GLN A 1 92 ? -0.409 3.033 -3.593 1.00 91.81 92 GLN A N 1
ATOM 693 C CA . GLN A 1 92 ? -0.881 2.931 -2.204 1.00 91.81 92 GLN A CA 1
ATOM 694 C C . GLN A 1 92 ? 0.273 2.818 -1.197 1.00 91.81 92 GLN A C 1
ATOM 696 O O . GLN A 1 92 ? 0.265 3.487 -0.163 1.00 91.81 92 GLN A O 1
ATOM 701 N N . GLN A 1 93 ? 1.315 2.042 -1.512 1.00 91.25 93 GLN A N 1
ATOM 702 C CA . GLN A 1 93 ? 2.510 1.934 -0.668 1.00 91.25 93 GLN A CA 1
ATOM 703 C C . GLN A 1 93 ? 3.195 3.297 -0.476 1.00 91.25 93 GLN A C 1
ATOM 705 O O . GLN A 1 93 ? 3.589 3.625 0.645 1.00 91.25 93 GLN A O 1
ATOM 710 N N . LEU A 1 94 ? 3.288 4.110 -1.534 1.00 92.94 94 LEU A N 1
ATOM 711 C CA . LEU A 1 94 ? 3.859 5.459 -1.484 1.00 92.94 94 LEU A CA 1
ATOM 712 C C . LEU A 1 94 ? 2.951 6.437 -0.717 1.00 92.94 94 LEU A C 1
ATOM 714 O O . LEU A 1 94 ? 3.433 7.137 0.172 1.00 92.94 94 LEU A O 1
ATOM 718 N N . LEU A 1 95 ? 1.640 6.428 -0.979 1.00 90.62 95 LEU A N 1
ATOM 719 C CA . LEU A 1 95 ? 0.658 7.282 -0.295 1.00 90.62 95 LEU A CA 1
ATOM 720 C C . LEU A 1 95 ? 0.540 6.982 1.207 1.00 90.62 95 LEU A C 1
ATOM 722 O O . LEU A 1 95 ? 0.301 7.890 2.005 1.00 90.62 95 LEU A O 1
ATOM 726 N N . SER A 1 96 ? 0.744 5.727 1.617 1.00 87.88 96 SER A N 1
ATOM 727 C CA . SER A 1 96 ? 0.719 5.338 3.034 1.00 87.88 96 SER A CA 1
ATOM 728 C C . SER A 1 96 ? 1.841 5.984 3.861 1.00 87.88 96 SER A C 1
ATOM 730 O O . SER A 1 96 ? 1.777 5.988 5.093 1.00 87.88 96 SER A O 1
ATOM 732 N 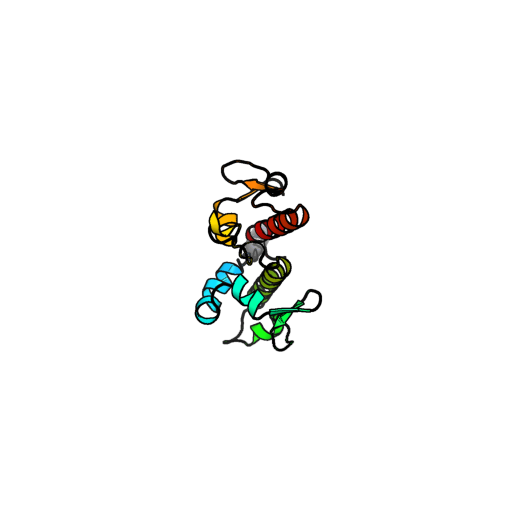N . GLY A 1 97 ? 2.905 6.472 3.207 1.00 84.31 97 GLY A N 1
ATOM 733 C CA . GLY A 1 97 ? 4.108 6.985 3.866 1.00 84.31 97 GLY A CA 1
ATOM 734 C C . GLY A 1 97 ? 4.860 5.935 4.692 1.00 84.31 97 GLY A C 1
ATOM 735 O O . GLY A 1 97 ? 5.711 6.285 5.503 1.00 84.31 97 GLY A O 1
ATOM 736 N N . GLY A 1 98 ? 4.537 4.645 4.538 1.00 86.25 98 GLY A N 1
ATOM 737 C CA . GLY A 1 98 ? 5.110 3.577 5.355 1.00 86.25 98 GLY A CA 1
ATOM 738 C C . GLY A 1 98 ? 4.661 3.594 6.815 1.00 86.25 98 GLY A C 1
ATOM 739 O O . GLY A 1 98 ? 5.363 3.019 7.640 1.00 86.25 98 GLY A O 1
ATOM 740 N N . LEU A 1 99 ? 3.514 4.208 7.135 1.00 89.12 99 LEU A N 1
ATOM 741 C CA . LEU A 1 99 ? 3.018 4.403 8.505 1.00 89.12 99 LEU A CA 1
ATOM 742 C C . LEU A 1 99 ? 3.035 3.124 9.363 1.00 89.12 99 LEU A C 1
ATOM 744 O O . LEU A 1 99 ? 3.382 3.176 10.537 1.00 89.12 99 LEU A O 1
ATOM 748 N N . TYR A 1 100 ? 2.708 1.969 8.776 1.00 90.38 100 TYR A N 1
ATOM 749 C CA . TYR A 1 100 ? 2.685 0.691 9.496 1.00 90.38 100 TYR A CA 1
ATOM 750 C C . TYR A 1 100 ? 4.081 0.218 9.921 1.00 90.38 100 TYR A C 1
ATOM 752 O O . TYR A 1 100 ? 4.290 -0.253 11.035 1.00 90.38 100 TYR A O 1
ATOM 760 N N . SER A 1 101 ? 5.052 0.348 9.019 1.00 83.94 101 SER A N 1
ATOM 761 C CA . SER A 1 101 ? 6.434 -0.102 9.206 1.00 83.94 101 SER A CA 1
ATOM 762 C C . SER A 1 101 ? 7.390 1.074 9.430 1.00 83.94 101 SER A C 1
ATOM 764 O O . SER A 1 101 ? 8.542 1.005 9.003 1.00 83.94 101 SER A O 1
ATOM 766 N N . GLY A 1 102 ? 6.884 2.188 9.962 1.00 76.12 102 GLY A N 1
ATOM 767 C CA . GLY A 1 102 ? 7.594 3.463 10.046 1.00 76.12 102 GLY A CA 1
ATOM 768 C C . GLY A 1 102 ? 8.789 3.436 11.001 1.00 76.12 102 GLY A C 1
ATOM 769 O O . GLY A 1 102 ? 9.130 2.403 11.576 1.00 76.12 102 GLY A O 1
ATOM 770 N N . LEU A 1 103 ? 9.427 4.596 11.181 1.00 63.16 103 LEU A N 1
ATOM 771 C CA . LEU A 1 103 ? 10.677 4.744 11.945 1.00 63.16 103 LEU A CA 1
ATOM 772 C C . LEU A 1 103 ? 10.596 4.271 13.403 1.00 63.16 103 LEU A C 1
ATOM 774 O O . LEU A 1 103 ? 11.616 3.908 13.976 1.00 63.16 103 LEU A O 1
ATOM 778 N N . ASP A 1 104 ? 9.407 4.252 13.997 1.00 72.56 104 ASP A N 1
ATOM 779 C CA . ASP A 1 104 ? 9.202 3.814 15.378 1.00 72.56 104 ASP A CA 1
ATOM 780 C C . ASP A 1 104 ? 8.675 2.380 15.508 1.00 72.56 104 ASP A C 1
ATOM 782 O O . ASP A 1 104 ? 8.459 1.919 16.626 1.00 72.56 104 ASP A O 1
ATOM 786 N N . GLN A 1 105 ? 8.464 1.676 14.386 1.00 79.50 105 GLN A N 1
ATOM 787 C CA . GLN A 1 105 ? 7.978 0.291 14.344 1.00 79.50 105 GLN A CA 1
ATOM 788 C C . GLN A 1 105 ? 6.722 0.063 15.213 1.00 79.50 105 GLN A C 1
ATOM 790 O O . GLN A 1 105 ? 6.474 -1.051 15.675 1.00 79.50 105 GLN A O 1
ATOM 795 N N . ARG A 1 106 ? 5.907 1.110 15.432 1.00 87.00 106 ARG A N 1
ATOM 796 C CA . ARG A 1 106 ? 4.837 1.102 16.446 1.00 87.00 106 ARG A CA 1
ATOM 797 C C . ARG A 1 106 ? 3.802 -0.003 16.240 1.00 87.00 106 ARG A C 1
ATOM 799 O O . ARG A 1 106 ? 3.295 -0.552 17.212 1.00 87.00 106 ARG A O 1
ATOM 806 N N . CYS A 1 107 ? 3.495 -0.336 14.987 1.00 91.75 107 CYS A N 1
ATOM 807 C CA . CYS A 1 107 ? 2.553 -1.404 14.661 1.00 91.75 107 CYS A CA 1
ATOM 808 C C . CYS A 1 107 ? 3.239 -2.773 14.691 1.00 91.75 107 CYS A C 1
ATOM 810 O O . CYS A 1 107 ? 2.661 -3.728 15.200 1.00 91.75 107 CYS A O 1
ATOM 812 N N . LEU A 1 108 ? 4.483 -2.848 14.207 1.00 91.31 108 LEU A N 1
ATOM 813 C CA . LEU A 1 108 ? 5.262 -4.086 14.126 1.00 91.31 108 LEU A CA 1
ATOM 814 C C . LEU A 1 108 ? 5.690 -4.632 15.494 1.00 91.31 108 LEU A C 1
ATOM 816 O O . LEU A 1 108 ? 6.013 -5.807 15.617 1.00 91.31 108 LEU A O 1
ATOM 820 N N . PHE A 1 109 ? 5.656 -3.803 16.539 1.00 89.56 109 PHE A N 1
ATOM 821 C CA . PHE A 1 109 ? 5.885 -4.260 17.907 1.00 89.56 109 PHE A CA 1
ATOM 822 C C . PHE A 1 109 ? 4.825 -5.269 18.387 1.00 89.56 109 PHE A C 1
ATOM 824 O O . PHE A 1 109 ? 5.149 -6.193 19.128 1.00 89.56 109 PHE A O 1
ATOM 831 N N . CYS A 1 110 ? 3.565 -5.104 17.966 1.00 92.19 110 CYS A N 1
ATOM 832 C CA . CYS A 1 110 ? 2.447 -5.959 18.390 1.00 92.19 110 CYS A CA 1
ATOM 833 C C . CYS A 1 110 ? 1.865 -6.822 17.264 1.00 92.19 110 CYS A C 1
ATOM 835 O O . CYS A 1 110 ? 1.085 -7.736 17.537 1.00 92.19 110 CYS A O 1
ATOM 837 N N . HIS A 1 111 ? 2.168 -6.505 16.009 1.00 93.12 111 HIS A N 1
ATOM 838 C CA . HIS A 1 111 ? 1.566 -7.132 14.842 1.00 93.12 111 HIS A CA 1
ATOM 839 C C . HIS A 1 111 ? 2.628 -7.577 13.837 1.00 93.12 111 HIS A C 1
ATOM 841 O O . HIS A 1 111 ? 3.703 -6.990 13.752 1.00 93.12 111 HIS A O 1
ATOM 847 N N . ASP A 1 112 ? 2.285 -8.586 13.038 1.00 90.25 112 ASP A N 1
ATOM 848 C CA . ASP A 1 112 ? 3.081 -9.002 11.881 1.00 90.25 112 ASP A CA 1
ATOM 849 C C . ASP A 1 112 ? 2.958 -7.990 10.730 1.00 90.25 112 ASP A C 1
ATOM 851 O O . ASP A 1 112 ? 2.626 -6.827 10.927 1.00 90.25 112 ASP A O 1
ATOM 855 N N . ARG A 1 113 ? 3.218 -8.398 9.485 1.00 90.25 113 ARG A N 1
ATOM 856 C CA . ARG A 1 113 ? 3.105 -7.511 8.320 1.00 90.25 113 ARG A CA 1
ATOM 857 C C . ARG A 1 113 ? 1.664 -7.020 8.141 1.00 90.25 113 ARG A C 1
ATOM 859 O O . ARG A 1 113 ? 0.711 -7.780 8.292 1.00 90.25 113 ARG A O 1
ATOM 866 N N . ALA A 1 114 ? 1.513 -5.773 7.697 1.00 92.38 114 ALA A N 1
ATOM 867 C CA . ALA A 1 114 ? 0.208 -5.144 7.477 1.00 92.38 114 ALA A CA 1
ATOM 868 C C . ALA A 1 114 ? -0.717 -5.960 6.557 1.00 92.38 114 ALA A C 1
ATOM 870 O O . ALA A 1 114 ? -1.902 -6.107 6.853 1.00 92.38 114 ALA A O 1
ATOM 871 N N . TYR A 1 115 ? -0.158 -6.507 5.472 1.00 91.94 115 TYR A N 1
ATOM 872 C CA . TYR A 1 115 ? -0.874 -7.356 4.518 1.00 91.94 115 TYR A CA 1
ATOM 873 C C . TYR A 1 115 ? -1.430 -8.618 5.196 1.00 91.94 115 TYR A C 1
ATOM 875 O O . TYR A 1 115 ? -2.628 -8.893 5.108 1.00 91.94 115 TYR A O 1
ATOM 883 N N . ASP A 1 116 ? -0.588 -9.337 5.945 1.00 92.69 116 ASP A N 1
ATOM 884 C CA . ASP A 1 116 ? -0.995 -10.551 6.660 1.00 92.69 116 ASP A CA 1
ATOM 885 C C . ASP A 1 116 ? -2.039 -10.228 7.730 1.00 92.69 116 ASP A C 1
ATOM 887 O O . ASP A 1 116 ? -3.087 -10.873 7.799 1.00 92.69 116 ASP A O 1
ATOM 891 N N . PHE A 1 117 ? -1.790 -9.185 8.527 1.00 94.94 117 PHE A N 1
ATOM 892 C CA . PHE A 1 117 ? -2.711 -8.731 9.560 1.00 94.94 117 PHE A CA 1
ATOM 893 C C . PHE A 1 117 ? -4.090 -8.411 8.977 1.00 94.94 117 PHE A C 1
ATOM 895 O O . PHE A 1 117 ? -5.092 -8.935 9.466 1.00 94.94 117 PHE A O 1
ATOM 902 N N . ALA A 1 118 ? -4.156 -7.605 7.913 1.00 95.50 118 ALA A N 1
ATOM 903 C CA . ALA A 1 118 ? -5.420 -7.230 7.294 1.00 95.50 118 ALA A CA 1
ATOM 904 C C . ALA A 1 118 ? -6.189 -8.462 6.805 1.00 95.50 118 ALA A C 1
ATOM 906 O O . ALA A 1 118 ? -7.348 -8.652 7.169 1.00 95.50 118 ALA A O 1
ATOM 907 N N . ARG A 1 119 ? -5.539 -9.357 6.055 1.00 94.31 119 ARG A N 1
ATOM 908 C CA . ARG A 1 119 ? -6.212 -10.526 5.466 1.00 94.31 119 ARG A CA 1
ATOM 909 C C . ARG A 1 119 ? -6.662 -11.542 6.510 1.00 94.31 119 ARG A C 1
ATOM 911 O O . ARG A 1 119 ? -7.754 -12.104 6.402 1.00 94.31 119 ARG A O 1
ATOM 918 N N . GLN A 1 120 ? -5.859 -11.752 7.548 1.00 95.88 120 GLN A N 1
ATOM 919 C CA . GLN A 1 120 ? -6.142 -12.754 8.573 1.00 95.88 120 GLN A CA 1
ATOM 920 C C . GLN A 1 120 ? -7.101 -12.249 9.655 1.00 95.88 120 GLN A C 1
ATOM 922 O O . GLN A 1 120 ? -7.895 -13.028 10.190 1.00 95.88 120 GLN A O 1
ATOM 927 N N . ARG A 1 121 ? -7.026 -10.962 10.015 1.00 97.25 121 ARG A N 1
ATOM 928 C CA . ARG A 1 121 ? -7.703 -10.412 11.202 1.00 97.25 121 ARG A CA 1
ATOM 929 C C . ARG A 1 121 ? -8.838 -9.458 10.881 1.00 97.25 121 ARG A C 1
ATOM 931 O O . ARG A 1 121 ? -9.672 -9.245 11.759 1.00 97.25 121 ARG A O 1
ATOM 938 N N . LEU A 1 122 ? -8.908 -8.926 9.666 1.00 97.75 122 LEU A N 1
ATOM 939 C CA . LEU A 1 122 ? -9.940 -7.980 9.256 1.00 97.75 122 LEU A CA 1
ATOM 940 C C . LEU A 1 122 ? -10.826 -8.580 8.163 1.00 97.75 122 LEU A C 1
ATOM 942 O O . LEU A 1 122 ? -10.491 -9.584 7.528 1.00 97.75 122 LEU A O 1
ATOM 946 N N . VAL A 1 123 ? -11.998 -7.985 7.987 1.00 97.44 123 VAL A N 1
ATOM 947 C CA . VAL A 1 123 ? -12.940 -8.319 6.920 1.00 97.44 123 VAL A CA 1
ATOM 948 C C . VAL A 1 123 ? -13.752 -7.079 6.566 1.00 97.44 123 VAL A C 1
ATOM 950 O O . VAL A 1 123 ? -14.042 -6.256 7.435 1.00 97.44 123 VAL A O 1
ATOM 953 N N . LEU A 1 124 ? -14.133 -6.953 5.298 1.00 96.19 124 LEU A N 1
ATOM 954 C CA . LEU A 1 124 ? -15.137 -5.983 4.878 1.00 96.19 124 LEU A CA 1
ATOM 955 C C . LEU A 1 124 ? -16.529 -6.581 5.073 1.00 96.19 124 LEU A C 1
ATOM 957 O O . LEU A 1 124 ? -16.837 -7.646 4.539 1.00 96.19 124 LEU A O 1
ATOM 961 N N . ARG A 1 125 ? -17.368 -5.898 5.850 1.00 95.44 125 ARG A N 1
ATOM 962 C CA . ARG A 1 125 ? -18.770 -6.257 6.077 1.00 95.44 125 ARG A CA 1
ATOM 963 C C . ARG A 1 125 ? -19.615 -5.002 5.936 1.00 95.44 125 ARG A C 1
ATOM 965 O O . ARG A 1 125 ? -19.323 -4.001 6.582 1.00 95.44 125 ARG A O 1
ATOM 972 N N . ASP A 1 126 ? -20.610 -5.043 5.055 1.00 93.50 126 ASP A N 1
ATOM 973 C CA . ASP A 1 126 ? -21.505 -3.911 4.774 1.00 93.50 126 ASP A CA 1
ATOM 974 C C . ASP A 1 126 ? -20.746 -2.612 4.434 1.00 93.50 126 ASP A C 1
ATO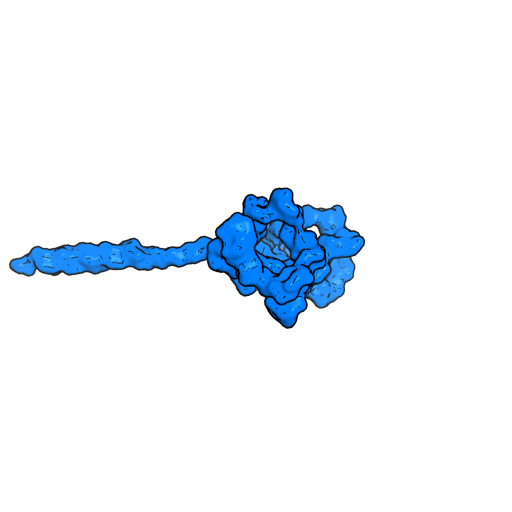M 976 O O . ASP A 1 126 ? -21.080 -1.523 4.899 1.00 93.50 126 ASP A O 1
ATOM 980 N N . GLY A 1 127 ? -19.663 -2.741 3.657 1.00 92.25 127 GLY A N 1
ATOM 981 C CA . GLY A 1 127 ? -18.803 -1.620 3.261 1.00 92.25 127 GLY A CA 1
ATOM 982 C C . GLY A 1 127 ? -17.914 -1.057 4.376 1.00 92.25 127 GLY A C 1
ATOM 983 O O . GLY A 1 127 ? -17.272 -0.033 4.169 1.00 92.25 127 GLY A O 1
ATOM 984 N N . LYS A 1 128 ? -17.858 -1.703 5.547 1.00 95.62 128 LYS A N 1
ATOM 985 C CA . LYS A 1 128 ? -17.021 -1.291 6.679 1.00 95.62 128 LYS A CA 1
ATOM 986 C C . LYS A 1 128 ? -15.926 -2.303 6.959 1.00 95.62 128 LYS A C 1
ATOM 988 O O . LYS A 1 128 ? -16.168 -3.512 6.964 1.00 95.62 128 LYS A O 1
ATOM 993 N N . LEU A 1 129 ? -14.732 -1.805 7.257 1.00 97.62 129 LEU A N 1
ATOM 994 C CA . LEU A 1 129 ? -13.645 -2.626 7.762 1.00 97.62 129 LEU A CA 1
ATOM 995 C C . LEU A 1 129 ? -13.906 -2.945 9.234 1.00 97.62 129 LEU A C 1
ATOM 997 O O . LEU A 1 129 ? -13.939 -2.054 10.085 1.00 97.62 129 LEU A O 1
ATOM 1001 N N . VAL A 1 130 ? -14.082 -4.228 9.532 1.00 98.25 130 VAL A N 1
ATOM 1002 C CA . VAL A 1 130 ? -14.335 -4.713 10.888 1.00 98.25 130 VAL A CA 1
ATOM 1003 C C . VAL A 1 130 ? -13.339 -5.797 11.281 1.00 98.25 130 VAL A C 1
ATOM 1005 O O . VAL A 1 130 ? -12.788 -6.510 10.436 1.00 98.25 130 VAL A O 1
ATOM 1008 N N . GLY A 1 131 ? -13.114 -5.956 12.584 1.00 97.94 131 GLY A N 1
ATOM 1009 C CA . GLY A 1 131 ? -12.375 -7.096 13.116 1.00 97.94 131 GLY A CA 1
ATOM 1010 C C . GLY A 1 131 ? -13.109 -8.400 12.800 1.00 97.94 131 GLY A C 1
ATOM 1011 O O . GLY A 1 131 ? -14.254 -8.586 13.209 1.00 97.94 131 GLY A O 1
ATOM 1012 N N . ARG A 1 132 ? -12.446 -9.330 12.104 1.00 97.56 132 ARG A N 1
ATOM 1013 C CA . ARG A 1 132 ? -13.033 -10.594 11.626 1.00 97.56 132 ARG A CA 1
ATOM 1014 C C . ARG A 1 132 ? -13.685 -11.400 12.747 1.00 97.56 132 ARG A C 1
ATOM 1016 O O . ARG A 1 132 ? -14.776 -11.931 12.562 1.00 97.56 132 ARG A O 1
ATOM 1023 N N . TYR A 1 133 ? -13.009 -11.474 13.891 1.00 96.31 133 TYR A N 1
ATOM 1024 C CA . TYR A 1 133 ? -13.432 -12.279 15.041 1.00 96.31 133 TYR A CA 1
ATOM 1025 C C . TYR A 1 133 ? -14.101 -11.453 16.142 1.00 96.31 133 TYR A C 1
ATOM 1027 O O . TYR A 1 133 ? -14.927 -11.976 16.878 1.00 96.31 133 TYR A O 1
ATOM 1035 N N . SER A 1 134 ? -13.753 -10.170 16.266 1.00 95.81 134 SER A N 1
ATOM 1036 C CA . SER A 1 134 ? -14.246 -9.303 17.343 1.00 95.81 134 SER A CA 1
ATOM 1037 C C . SER A 1 134 ? -15.451 -8.450 16.949 1.00 95.81 134 SER A C 1
ATOM 1039 O O . SER A 1 134 ? -16.066 -7.847 17.823 1.00 95.81 134 SER A O 1
ATOM 1041 N N . GLY A 1 135 ? -15.740 -8.313 15.650 1.00 96.75 135 GLY A N 1
ATOM 1042 C CA . GLY A 1 135 ? -16.782 -7.428 15.128 1.00 96.75 135 GLY A CA 1
ATOM 1043 C C . GLY A 1 135 ? -16.533 -5.932 15.350 1.00 96.75 135 GLY A C 1
ATOM 1044 O O . GLY A 1 135 ? -17.415 -5.135 15.052 1.00 96.75 135 GLY A O 1
ATOM 1045 N N . HIS A 1 136 ? -15.367 -5.537 15.871 1.00 96.88 136 HIS A N 1
ATOM 1046 C CA . HIS A 1 136 ? -15.068 -4.132 16.154 1.00 96.88 136 HIS A CA 1
ATOM 1047 C C . HIS A 1 136 ? -14.981 -3.310 14.870 1.00 96.88 136 HIS A C 1
ATOM 1049 O O . HIS A 1 136 ? -14.322 -3.729 13.919 1.00 96.88 136 HIS A O 1
ATOM 1055 N N . ASP A 1 137 ? -15.585 -2.124 14.880 1.00 97.62 137 ASP A N 1
ATOM 1056 C CA . ASP A 1 137 ? -15.429 -1.120 13.828 1.00 97.62 137 ASP A CA 1
ATOM 1057 C C . ASP A 1 137 ? -14.001 -0.552 13.860 1.00 97.62 137 ASP A C 1
ATOM 1059 O O . ASP A 1 137 ? -13.584 0.069 14.842 1.00 97.62 137 ASP A O 1
ATOM 1063 N N . ILE A 1 138 ? -13.236 -0.782 12.790 1.00 97.62 138 ILE A N 1
ATOM 1064 C CA . ILE A 1 138 ? -11.826 -0.385 12.727 1.00 97.62 138 ILE A CA 1
ATOM 1065 C C . ILE A 1 138 ? -11.667 1.131 12.589 1.00 97.62 138 ILE A C 1
ATOM 1067 O O . ILE A 1 138 ? -10.705 1.683 13.126 1.00 97.62 138 ILE A O 1
ATOM 1071 N N . ALA A 1 139 ? -12.609 1.827 11.946 1.00 96.88 139 ALA A N 1
ATOM 1072 C CA . ALA A 1 139 ? -12.559 3.285 11.841 1.00 96.88 139 ALA A CA 1
ATOM 1073 C C . ALA A 1 139 ? -12.716 3.946 13.218 1.00 96.88 139 ALA A C 1
ATOM 1075 O O . ALA A 1 139 ? -12.041 4.931 13.512 1.00 96.88 139 ALA A O 1
ATOM 1076 N N . ALA A 1 140 ? -13.560 3.369 14.079 1.00 95.88 140 ALA A N 1
ATOM 1077 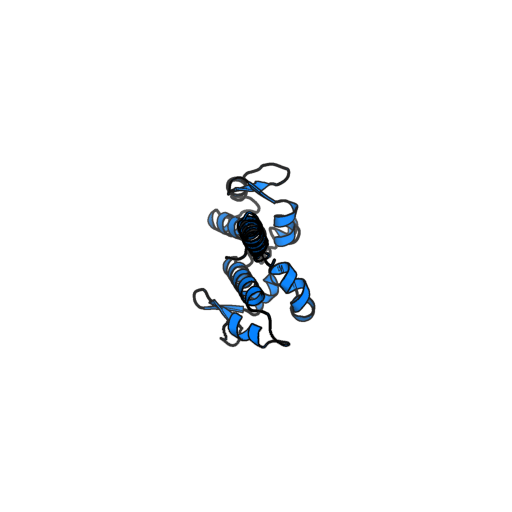C CA . ALA A 1 140 ? -13.736 3.829 15.454 1.00 95.88 140 ALA A CA 1
ATOM 1078 C C . ALA A 1 140 ? -12.589 3.395 16.386 1.00 95.88 140 ALA A C 1
ATOM 1080 O O . ALA A 1 140 ? -12.287 4.097 17.348 1.00 95.88 140 ALA A O 1
ATOM 1081 N N . PHE A 1 141 ? -11.952 2.251 16.116 1.00 95.38 141 PHE A N 1
ATOM 1082 C CA . PHE A 1 141 ? -10.897 1.687 16.965 1.00 95.38 141 PHE A CA 1
ATOM 1083 C C . PHE A 1 141 ? -9.515 2.328 16.762 1.00 95.38 141 PHE A C 1
ATOM 1085 O O . PHE A 1 141 ? -8.751 2.454 17.716 1.00 95.38 141 PHE A O 1
ATOM 1092 N N . LEU A 1 142 ? -9.160 2.699 15.527 1.00 95.38 142 LEU A N 1
ATOM 1093 C CA . LEU A 1 142 ? -7.808 3.174 15.207 1.00 95.38 142 LEU A CA 1
ATOM 1094 C C . LEU A 1 142 ? -7.396 4.496 15.880 1.00 95.38 142 LEU A C 1
ATOM 1096 O O . LEU A 1 142 ? -6.224 4.601 16.254 1.00 95.38 142 LEU A O 1
ATOM 1100 N N . PRO A 1 143 ? -8.266 5.513 16.039 1.00 93.69 143 PRO A N 1
ATOM 1101 C CA . PRO A 1 143 ? -7.885 6.748 16.717 1.00 93.69 143 PRO A CA 1
ATOM 1102 C C . PRO A 1 143 ? -7.342 6.483 18.128 1.00 93.69 143 PRO A C 1
ATOM 1104 O O . PRO A 1 143 ? -7.997 5.8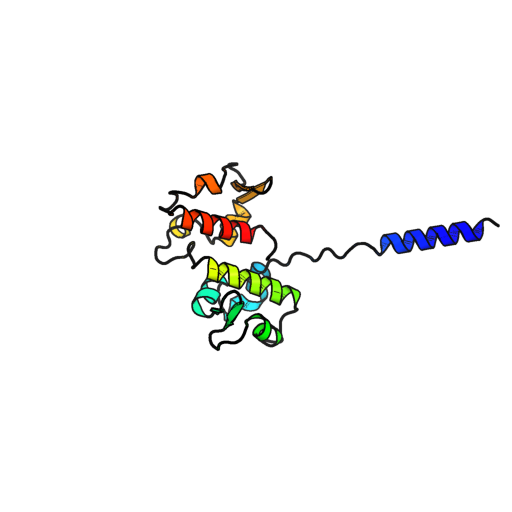61 18.959 1.00 93.69 143 PRO A O 1
ATOM 1107 N N . GLY A 1 144 ? -6.119 6.946 18.405 1.00 88.88 144 GLY A N 1
ATOM 1108 C CA . GLY A 1 144 ? -5.440 6.718 19.685 1.00 88.88 144 GLY A CA 1
ATOM 1109 C C . GLY A 1 144 ? -4.759 5.350 19.829 1.00 88.88 144 GLY A C 1
ATOM 1110 O O . GLY A 1 144 ? -3.826 5.231 20.631 1.00 88.88 144 GLY A O 1
ATOM 1111 N N . HIS A 1 145 ? -5.115 4.342 19.024 1.00 93.25 145 HIS A N 1
ATOM 1112 C CA . HIS A 1 145 ? -4.354 3.094 18.963 1.00 93.25 145 HIS A CA 1
ATOM 1113 C C . HIS A 1 145 ? -2.934 3.382 18.466 1.00 93.25 145 HIS A C 1
ATOM 1115 O O . HIS A 1 145 ? -2.751 4.134 17.515 1.00 93.25 145 HIS A O 1
ATOM 1121 N N . ALA A 1 146 ? -1.915 2.842 19.142 1.00 91.75 146 ALA A N 1
ATOM 1122 C CA . ALA A 1 146 ? -0.505 3.146 18.871 1.00 91.75 146 ALA A CA 1
ATOM 1123 C C . ALA A 1 146 ? -0.195 4.661 18.773 1.00 91.75 146 ALA A C 1
ATOM 1125 O O . ALA A 1 146 ? 0.705 5.075 18.040 1.00 91.75 146 ALA A O 1
ATOM 1126 N N . ARG A 1 147 ? -0.954 5.500 19.501 1.00 91.25 147 ARG A N 1
ATOM 1127 C CA . ARG A 1 147 ? -0.856 6.971 19.467 1.00 91.25 147 ARG A CA 1
ATOM 1128 C C . ARG A 1 147 ? -1.046 7.565 18.064 1.00 91.25 147 ARG A C 1
ATOM 1130 O O . ARG A 1 147 ? -0.460 8.599 17.755 1.00 91.25 147 ARG A O 1
ATOM 1137 N N . LEU A 1 148 ? -1.830 6.910 17.208 1.00 91.94 148 LEU A N 1
ATOM 1138 C CA . LEU A 1 148 ? -2.192 7.456 15.905 1.00 91.94 148 LEU A CA 1
ATOM 1139 C C . LEU A 1 148 ? -3.057 8.706 16.087 1.00 91.94 148 LEU A C 1
ATOM 1141 O O . LEU A 1 148 ? -4.062 8.695 16.806 1.00 91.94 148 LEU A O 1
ATOM 1145 N N . THR A 1 149 ? -2.678 9.773 15.394 1.00 92.94 149 THR A N 1
ATOM 1146 C CA . THR A 1 149 ? -3.544 10.934 15.173 1.00 92.94 149 THR A CA 1
ATOM 1147 C C . THR A 1 149 ? -4.757 10.538 14.318 1.00 92.94 149 THR A C 1
ATOM 1149 O O . THR A 1 149 ? -4.708 9.533 13.605 1.00 92.94 149 THR A O 1
ATOM 1152 N N . PRO A 1 150 ? -5.846 11.328 14.306 1.00 94.31 150 PRO A N 1
ATOM 1153 C CA . PRO A 1 150 ? -7.002 11.032 13.456 1.00 94.31 150 PRO A CA 1
ATOM 1154 C C . PRO A 1 150 ? -6.658 10.906 11.961 1.00 94.31 150 PRO A C 1
ATOM 1156 O O . PRO A 1 150 ? -7.200 10.045 11.272 1.00 94.31 150 PRO A O 1
ATOM 1159 N N . SER A 1 151 ? -5.723 11.721 11.456 1.00 92.94 151 SER A N 1
ATOM 1160 C CA . SER A 1 151 ? -5.301 11.661 10.050 1.00 92.94 151 SER A CA 1
ATOM 1161 C C . SER A 1 151 ? -4.460 10.418 9.745 1.00 92.94 151 SER A C 1
ATOM 1163 O O . SER A 1 151 ? -4.625 9.803 8.693 1.00 92.94 151 SER A O 1
ATOM 1165 N N . GLU A 1 152 ? -3.591 10.002 10.668 1.00 93.00 152 GLU A N 1
ATOM 1166 C CA . GLU A 1 152 ? -2.855 8.740 10.568 1.00 93.00 152 GLU A CA 1
ATOM 1167 C C . GLU A 1 152 ? -3.785 7.528 10.650 1.00 93.00 152 GLU A C 1
ATOM 1169 O O . GLU A 1 152 ? -3.641 6.604 9.855 1.00 93.00 152 GLU A O 1
ATOM 1174 N N . ALA A 1 153 ? -4.764 7.547 11.557 1.00 94.88 153 ALA A N 1
ATOM 1175 C CA . ALA A 1 153 ? -5.775 6.502 11.674 1.00 94.88 153 ALA A CA 1
ATOM 1176 C C . ALA A 1 153 ? -6.565 6.337 10.366 1.00 94.88 153 ALA A C 1
ATOM 1178 O O . ALA A 1 153 ? -6.733 5.214 9.895 1.00 94.88 153 ALA A O 1
ATOM 1179 N N . ALA A 1 154 ? -6.965 7.439 9.724 1.00 94.06 154 ALA A N 1
ATOM 1180 C CA . ALA A 1 154 ? -7.633 7.400 8.423 1.00 94.06 154 ALA A CA 1
ATOM 1181 C C . ALA A 1 154 ? -6.739 6.807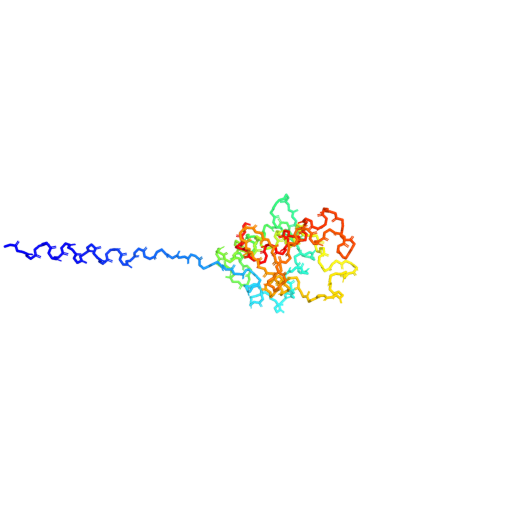 7.315 1.00 94.06 154 ALA A C 1
ATOM 1183 O O . ALA A 1 154 ? -7.188 5.958 6.545 1.00 94.06 154 ALA A O 1
ATOM 1184 N N . ARG A 1 155 ? -5.452 7.187 7.255 1.00 92.69 155 ARG A N 1
ATOM 1185 C CA . ARG A 1 155 ? -4.499 6.590 6.296 1.00 92.69 155 ARG A CA 1
ATOM 1186 C C . ARG A 1 155 ? -4.256 5.105 6.564 1.00 92.69 155 ARG A C 1
ATOM 1188 O O . ARG A 1 155 ? -4.129 4.323 5.623 1.00 92.69 155 ARG A O 1
ATOM 1195 N N . MET A 1 156 ? -4.196 4.710 7.833 1.00 94.25 156 MET A N 1
ATOM 1196 C CA . MET A 1 156 ? -4.035 3.314 8.228 1.00 94.25 156 MET A CA 1
ATOM 1197 C C . MET A 1 156 ? -5.258 2.478 7.840 1.00 94.25 156 MET A C 1
ATOM 1199 O O . MET A 1 156 ? -5.106 1.394 7.282 1.00 94.25 156 MET A O 1
ATOM 1203 N N . TYR A 1 157 ? -6.463 3.010 8.062 1.00 95.44 157 TYR A N 1
ATOM 1204 C CA . TYR A 1 157 ? -7.707 2.396 7.605 1.00 95.44 157 TYR A CA 1
ATOM 1205 C C . TYR A 1 157 ? -7.672 2.159 6.091 1.00 95.44 157 TYR A C 1
ATOM 1207 O O . TYR A 1 157 ? -7.857 1.027 5.651 1.00 95.44 157 TYR A O 1
ATOM 1215 N N . ALA A 1 158 ? -7.352 3.195 5.307 1.00 93.38 158 ALA A N 1
ATOM 1216 C CA . ALA A 1 158 ? -7.250 3.089 3.851 1.00 93.38 158 ALA A CA 1
ATOM 1217 C C . ALA A 1 158 ? -6.195 2.053 3.417 1.00 93.38 158 ALA A C 1
ATOM 1219 O O . ALA A 1 158 ? -6.415 1.291 2.479 1.00 93.38 158 ALA A O 1
ATOM 1220 N N . THR A 1 159 ? -5.075 1.967 4.145 1.00 92.62 159 THR A N 1
ATOM 1221 C CA . THR A 1 159 ? -4.034 0.957 3.902 1.00 92.62 159 THR A CA 1
ATOM 1222 C C . THR A 1 159 ? -4.587 -0.457 4.091 1.00 92.62 159 THR A C 1
ATOM 1224 O O . THR A 1 159 ? -4.434 -1.294 3.205 1.00 92.62 159 THR A O 1
ATOM 1227 N N . PHE A 1 160 ? -5.268 -0.739 5.204 1.00 95.25 160 PHE A N 1
ATOM 1228 C CA . PHE A 1 160 ? -5.852 -2.062 5.441 1.00 95.25 160 PHE A CA 1
ATOM 1229 C C . PHE A 1 160 ? -6.965 -2.408 4.462 1.00 95.25 160 PHE A C 1
ATOM 1231 O O . PHE A 1 160 ? -7.027 -3.537 3.980 1.00 95.25 160 PHE A O 1
ATOM 1238 N N . GLU A 1 161 ? -7.823 -1.441 4.153 1.00 94.12 161 GLU A N 1
ATOM 1239 C CA . GLU A 1 161 ? -8.888 -1.604 3.173 1.00 94.12 161 G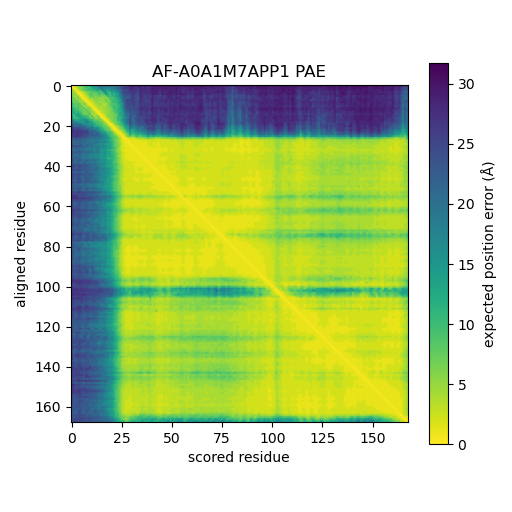LU A CA 1
ATOM 1240 C C . GLU A 1 161 ? -8.318 -1.966 1.792 1.00 94.12 161 GLU A C 1
ATOM 1242 O O . GLU A 1 161 ? -8.822 -2.882 1.144 1.00 94.12 161 GLU A O 1
ATOM 1247 N N . SER A 1 162 ? -7.199 -1.349 1.394 1.00 90.62 162 SER A N 1
ATOM 1248 C CA . SER A 1 162 ? -6.525 -1.643 0.121 1.00 90.62 162 SER A CA 1
ATOM 1249 C C . SER A 1 162 ? -5.991 -3.076 0.001 1.00 90.62 162 SER A C 1
ATOM 1251 O O . SER A 1 162 ? -5.786 -3.554 -1.108 1.00 90.62 162 SER A O 1
ATOM 1253 N N . PHE A 1 163 ? -5.782 -3.790 1.115 1.00 91.50 163 PHE A N 1
ATOM 1254 C CA . PHE A 1 163 ? -5.374 -5.203 1.093 1.00 91.50 163 PHE A CA 1
ATOM 1255 C C . PHE A 1 163 ? -6.549 -6.179 0.961 1.00 91.50 163 PHE A C 1
ATOM 1257 O O . PHE A 1 163 ? -6.334 -7.380 0.762 1.00 91.50 163 PHE A O 1
ATOM 1264 N N . LEU A 1 164 ? -7.778 -5.687 1.139 1.00 91.00 164 LEU A N 1
ATOM 1265 C CA . LEU A 1 164 ? -9.004 -6.484 1.093 1.00 91.00 164 LEU A CA 1
ATOM 1266 C C . LEU A 1 164 ? -9.872 -6.178 -0.126 1.00 91.00 164 LEU A C 1
ATOM 1268 O O . LEU A 1 164 ? -10.771 -6.960 -0.433 1.00 91.00 164 LEU A O 1
ATOM 1272 N N . LEU A 1 165 ? -9.629 -5.048 -0.783 1.00 86.31 165 LEU A N 1
ATOM 1273 C CA . LEU A 1 165 ? -10.285 -4.666 -2.020 1.00 86.31 165 LEU A CA 1
ATOM 1274 C C . LEU A 1 165 ? -9.406 -4.980 -3.234 1.00 86.31 165 LEU A C 1
ATOM 1276 O O . LEU A 1 165 ? -8.178 -4.962 -3.113 1.00 86.31 165 LEU A O 1
ATOM 1280 N N . PRO A 1 166 ? -10.034 -5.159 -4.407 1.00 74.12 166 PRO A N 1
ATOM 1281 C CA . PRO A 1 166 ? -9.346 -5.063 -5.682 1.00 74.12 166 PRO A CA 1
ATOM 1282 C C . PRO A 1 166 ? -8.478 -3.804 -5.768 1.00 74.12 166 PRO A C 1
ATOM 1284 O O . PRO A 1 166 ? -8.914 -2.744 -5.290 1.00 74.12 166 PRO A O 1
ATOM 1287 N N . PRO A 1 167 ? -7.291 -3.870 -6.398 1.00 68.31 167 PRO A N 1
ATOM 1288 C CA . PRO A 1 167 ? -6.521 -2.678 -6.727 1.00 68.31 167 PRO A CA 1
ATOM 1289 C C . PRO A 1 167 ? -7.391 -1.717 -7.552 1.00 68.31 167 PRO A C 1
ATOM 1291 O O . PRO A 1 167 ? -8.015 -2.128 -8.529 1.00 68.31 167 PRO A O 1
ATOM 1294 N N . ARG A 1 168 ? -7.460 -0.449 -7.135 1.00 61.25 168 ARG A N 1
ATOM 1295 C CA . ARG A 1 168 ? -8.224 0.616 -7.805 1.00 61.25 168 ARG A CA 1
ATOM 1296 C C . ARG A 1 168 ? -7.299 1.625 -8.468 1.00 61.25 168 ARG A C 1
ATOM 1298 O O . ARG A 1 168 ? -6.240 1.922 -7.864 1.00 61.25 168 ARG A O 1
#